Protein AF-A0ABD5DXU6-F1 (afdb_monomer_lite)

pLDDT: mean 75.55, std 14.21, range [34.59, 88.12]

Sequence (81 aa):
EGSGKRRDIDGYDDDYLHLILWDEEDLDIVGAYRFMPTAIQLAKRGLEGIYSYSLFHYDGRMDDVLQHGIELGRSFIQPRY

Foldseek 3Di:
DDPPDPDPPDVLVVQWDKDWDADPVVRDTQKIKTKHQLLVQCVVPNLVSQPCCVVDPDDPVCVVVSNGHMDIDPIDGDPVD

Organism: Acinetobacter baumannii (NCBI:txid470)

Structure (mmCIF, N/CA/C/O backbone):
data_AF-A0ABD5DXU6-F1
#
_entry.id   AF-A0ABD5DXU6-F1
#
loop_
_atom_site.group_PDB
_atom_site.id
_atom_site.type_symbol
_atom_site.label_atom_id
_atom_site.label_alt_id
_atom_site.label_co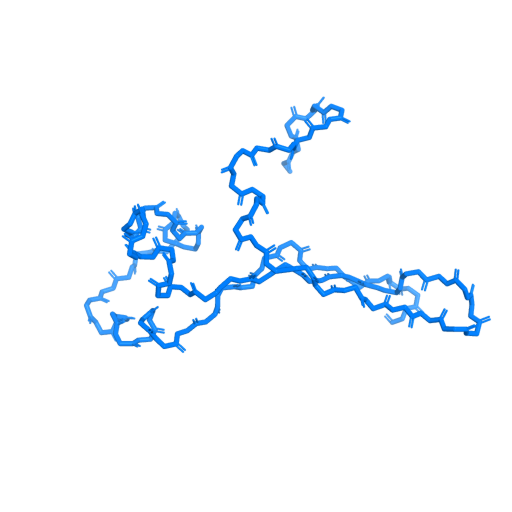mp_id
_atom_site.label_asym_id
_atom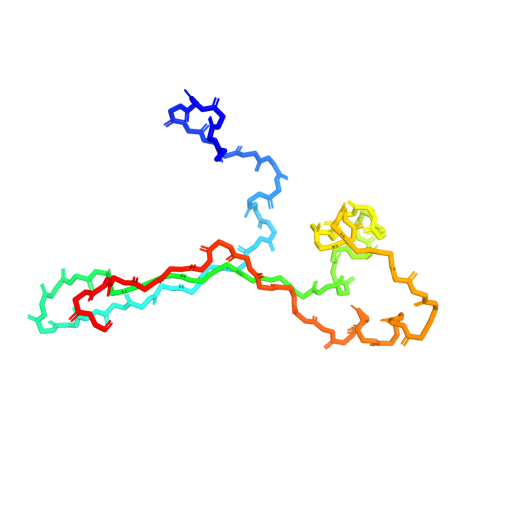_site.label_entity_id
_atom_site.label_seq_id
_atom_site.pdbx_PDB_ins_code
_atom_site.Cartn_x
_atom_site.Cartn_y
_atom_site.Cartn_z
_atom_site.occupancy
_atom_site.B_iso_or_equiv
_atom_site.auth_seq_id
_atom_site.auth_comp_id
_atom_site.auth_asym_id
_atom_site.auth_atom_id
_atom_site.pdbx_PDB_model_num
ATOM 1 N N . GLU A 1 1 ? 9.104 -1.078 15.767 1.00 34.59 1 GLU A N 1
ATOM 2 C CA . GLU A 1 1 ? 10.117 -0.161 15.208 1.00 34.59 1 GLU A CA 1
ATOM 3 C C . GLU A 1 1 ? 9.441 1.167 14.908 1.00 34.59 1 GLU A C 1
ATOM 5 O O . GLU A 1 1 ? 8.502 1.195 14.124 1.00 34.59 1 GLU A O 1
ATOM 10 N N . GLY A 1 2 ? 9.801 2.234 15.620 1.00 41.22 2 GLY A N 1
ATOM 11 C CA . GLY A 1 2 ? 9.180 3.550 15.460 1.00 41.22 2 GLY A CA 1
ATOM 12 C C . GLY A 1 2 ? 10.247 4.624 15.598 1.00 41.22 2 GLY A C 1
ATOM 13 O O . GLY A 1 2 ? 10.924 4.677 16.619 1.00 41.22 2 GLY A O 1
ATOM 14 N N . SER A 1 3 ? 10.410 5.454 14.570 1.00 49.62 3 SER A N 1
ATOM 15 C CA . SER A 1 3 ? 11.471 6.463 14.426 1.00 49.62 3 SER A CA 1
ATOM 16 C C . SER A 1 3 ? 11.431 7.599 15.465 1.00 49.62 3 SER A C 1
ATOM 18 O O . SER A 1 3 ? 12.272 8.495 15.429 1.00 49.62 3 SER A O 1
ATOM 20 N N . GLY A 1 4 ? 10.467 7.603 16.395 1.00 45.72 4 GLY A N 1
ATOM 21 C CA . GLY A 1 4 ? 10.391 8.578 17.488 1.00 45.72 4 GLY A CA 1
ATOM 22 C C . GLY A 1 4 ? 10.152 10.029 17.049 1.00 45.72 4 GLY A C 1
ATOM 23 O O . GLY A 1 4 ? 10.245 10.933 17.879 1.00 45.72 4 GLY A O 1
ATOM 24 N N . LYS A 1 5 ? 9.838 10.289 15.773 1.00 41.88 5 LYS A N 1
ATOM 25 C CA . LYS A 1 5 ? 9.570 11.641 15.272 1.00 41.88 5 LYS A CA 1
ATOM 26 C C . LYS A 1 5 ? 8.077 11.964 15.303 1.00 41.88 5 LYS A C 1
ATOM 28 O O . LYS A 1 5 ? 7.228 11.173 14.914 1.00 41.88 5 LYS A O 1
ATOM 33 N N . ARG A 1 6 ? 7.765 13.182 15.762 1.00 47.06 6 ARG A N 1
ATOM 34 C CA . ARG A 1 6 ? 6.407 13.704 16.029 1.00 47.06 6 ARG A CA 1
ATOM 35 C C . ARG A 1 6 ? 5.560 13.954 14.766 1.00 47.06 6 ARG A C 1
ATOM 37 O O . ARG A 1 6 ? 4.403 14.338 14.879 1.00 47.06 6 ARG A O 1
ATOM 44 N N . ARG A 1 7 ? 6.155 13.788 13.584 1.00 47.81 7 ARG A N 1
ATOM 45 C CA . ARG A 1 7 ? 5.559 13.910 12.249 1.00 47.81 7 ARG A CA 1
ATOM 46 C C . ARG A 1 7 ? 6.530 13.243 11.281 1.00 47.81 7 ARG A C 1
ATOM 48 O O . ARG A 1 7 ? 7.535 13.844 10.916 1.00 47.81 7 ARG A O 1
ATOM 55 N N . ASP A 1 8 ? 6.263 11.989 10.955 1.00 45.88 8 ASP A N 1
ATOM 56 C CA . ASP A 1 8 ? 7.045 11.210 9.993 1.00 45.88 8 ASP A CA 1
ATOM 57 C C . ASP A 1 8 ? 6.357 11.328 8.626 1.00 45.88 8 ASP A C 1
ATOM 59 O O . ASP A 1 8 ? 5.808 10.365 8.110 1.00 45.88 8 ASP A O 1
ATOM 63 N N . ILE A 1 9 ? 6.284 12.561 8.108 1.00 51.00 9 ILE A N 1
ATOM 64 C CA . ILE A 1 9 ? 5.828 12.827 6.736 1.00 51.00 9 ILE A CA 1
ATOM 65 C C . ILE A 1 9 ? 7.080 12.766 5.867 1.00 51.00 9 ILE A C 1
ATOM 67 O O . ILE A 1 9 ? 7.650 13.787 5.481 1.00 51.00 9 ILE A O 1
ATOM 71 N N . ASP A 1 10 ? 7.609 11.562 5.696 1.00 51.22 10 ASP A N 1
ATOM 72 C CA . ASP A 1 10 ? 8.720 11.349 4.779 1.00 51.22 10 ASP A CA 1
ATOM 73 C C . ASP A 1 10 ? 8.193 11.530 3.348 1.00 51.22 10 ASP A C 1
ATOM 75 O O . ASP A 1 10 ? 7.063 11.147 3.051 1.00 51.22 10 ASP A O 1
ATOM 79 N N . GLY A 1 11 ? 8.999 12.096 2.439 1.00 50.56 11 GLY A N 1
ATOM 80 C CA . GLY A 1 11 ? 8.639 12.418 1.039 1.00 50.56 11 GLY A CA 1
ATOM 81 C C . GLY A 1 11 ? 8.313 11.214 0.133 1.00 50.56 11 GLY A C 1
ATOM 82 O O . GLY A 1 11 ? 8.467 11.280 -1.087 1.00 50.56 11 GLY A O 1
ATOM 83 N N . TYR A 1 12 ? 7.939 10.093 0.740 1.00 51.78 12 TYR A N 1
ATOM 84 C CA . TYR A 1 12 ? 7.273 8.946 0.145 1.00 51.78 12 TYR A CA 1
ATOM 85 C C . TYR A 1 12 ? 5.748 9.001 0.354 1.00 51.78 12 TYR A C 1
ATOM 87 O O . TYR A 1 12 ? 5.046 8.298 -0.359 1.00 51.78 12 TYR A O 1
ATOM 95 N N . ASP A 1 13 ? 5.228 9.800 1.299 1.00 52.31 13 ASP A N 1
ATOM 96 C CA . ASP A 1 13 ? 3.799 9.843 1.663 1.00 52.31 13 ASP A CA 1
ATOM 97 C C . ASP A 1 13 ? 2.884 10.387 0.555 1.00 52.31 13 ASP A C 1
ATOM 99 O O . ASP A 1 13 ? 1.753 9.916 0.445 1.00 52.31 13 ASP A O 1
ATOM 103 N N . ASP A 1 14 ? 3.366 11.307 -0.288 1.00 53.22 14 ASP A N 1
ATOM 104 C CA . ASP A 1 14 ? 2.548 11.946 -1.336 1.00 53.22 14 ASP A CA 1
ATOM 105 C C . ASP A 1 14 ? 2.087 10.980 -2.437 1.00 53.22 14 ASP A C 1
ATOM 107 O O . ASP A 1 14 ? 1.111 11.251 -3.135 1.00 53.22 14 ASP A O 1
ATOM 111 N N . ASP A 1 15 ? 2.762 9.840 -2.593 1.00 61.06 15 ASP A N 1
ATOM 112 C CA . ASP A 1 15 ? 2.455 8.899 -3.668 1.00 61.06 15 ASP A CA 1
ATOM 113 C C . ASP A 1 15 ? 1.508 7.762 -3.215 1.00 61.06 15 ASP A C 1
ATOM 115 O O . ASP A 1 15 ? 1.013 7.004 -4.054 1.00 61.06 15 ASP A O 1
ATOM 119 N N . TYR A 1 16 ? 1.221 7.630 -1.911 1.00 67.69 16 TYR A N 1
ATOM 120 C CA . TYR A 1 16 ? 0.343 6.571 -1.396 1.00 67.69 16 TYR A CA 1
ATOM 121 C C . TYR A 1 16 ? -1.117 7.013 -1.329 1.00 67.69 16 TYR A C 1
ATOM 123 O O . TYR A 1 16 ? -1.478 8.017 -0.711 1.00 67.69 16 TYR A O 1
ATOM 131 N N . LEU A 1 17 ? -1.986 6.175 -1.881 1.00 75.88 17 LEU A N 1
ATOM 132 C CA . LEU A 1 17 ? -3.420 6.273 -1.680 1.00 75.88 17 LEU A CA 1
ATOM 133 C C . LEU A 1 17 ? -3.758 5.793 -0.267 1.00 75.88 17 LEU A C 1
ATOM 135 O O . LEU A 1 17 ? -3.276 4.757 0.195 1.00 75.88 17 LEU A O 1
ATOM 139 N N . HIS A 1 18 ? -4.589 6.571 0.418 1.00 82.12 18 HIS A N 1
ATOM 140 C CA . HIS A 1 18 ? -5.048 6.283 1.769 1.00 82.12 18 HIS A CA 1
ATOM 141 C C . HIS A 1 18 ? -6.537 5.939 1.711 1.00 82.12 18 HIS A C 1
ATOM 143 O O . HIS A 1 18 ? -7.354 6.771 1.322 1.00 82.12 18 HIS A O 1
ATOM 149 N N . LEU A 1 19 ? -6.889 4.712 2.092 1.00 82.00 19 LEU A N 1
ATOM 150 C CA . LEU A 1 19 ? -8.272 4.298 2.311 1.00 82.00 19 LEU A CA 1
ATOM 151 C C . LEU A 1 19 ? -8.559 4.385 3.805 1.00 82.00 19 LEU A C 1
ATOM 153 O O . LEU A 1 19 ? -7.898 3.714 4.594 1.00 82.00 19 LEU A O 1
ATOM 157 N N . ILE A 1 20 ? -9.545 5.191 4.181 1.00 85.75 20 ILE A N 1
ATOM 158 C CA . ILE A 1 20 ? -10.013 5.310 5.562 1.00 85.75 20 ILE A CA 1
ATOM 159 C C . ILE A 1 20 ? -11.358 4.596 5.652 1.00 85.75 20 ILE A C 1
ATOM 161 O O . ILE A 1 20 ? -12.253 4.866 4.853 1.00 85.75 20 ILE A O 1
ATOM 165 N N . LEU A 1 21 ? -11.483 3.681 6.610 1.00 84.62 21 LEU A N 1
ATOM 166 C CA . LEU A 1 21 ? -12.751 3.061 6.964 1.00 84.62 21 LEU A CA 1
ATOM 167 C C . LEU A 1 21 ? -13.383 3.868 8.098 1.00 84.62 21 LEU A C 1
ATOM 169 O O . LEU A 1 21 ? -12.791 4.003 9.170 1.00 84.62 21 LEU A O 1
ATOM 173 N N . TRP A 1 22 ? -14.569 4.405 7.841 1.00 88.00 22 TRP A N 1
ATOM 174 C CA . TRP A 1 22 ? -15.335 5.215 8.780 1.00 88.00 22 TRP A CA 1
ATOM 175 C C . TRP A 1 22 ? -16.594 4.464 9.200 1.00 88.00 22 TRP A C 1
ATOM 177 O O . TRP A 1 22 ? -17.315 3.961 8.337 1.00 88.00 22 TRP A O 1
ATOM 187 N N . ASP A 1 23 ? -16.839 4.402 10.503 1.00 85.88 23 ASP A N 1
ATOM 188 C CA . ASP A 1 23 ? -18.088 3.914 11.072 1.00 85.88 23 ASP A CA 1
ATOM 189 C C . ASP A 1 23 ? -18.990 5.105 11.403 1.00 85.88 23 ASP A C 1
ATOM 191 O O . ASP A 1 23 ? -18.632 5.986 12.188 1.00 85.88 23 ASP A O 1
ATOM 195 N N . GLU A 1 24 ? -20.149 5.161 10.747 1.00 85.31 24 GLU A N 1
ATOM 196 C CA . GLU A 1 24 ? -21.110 6.248 10.927 1.00 85.31 24 GLU A CA 1
ATOM 197 C C . GLU A 1 24 ? -21.913 6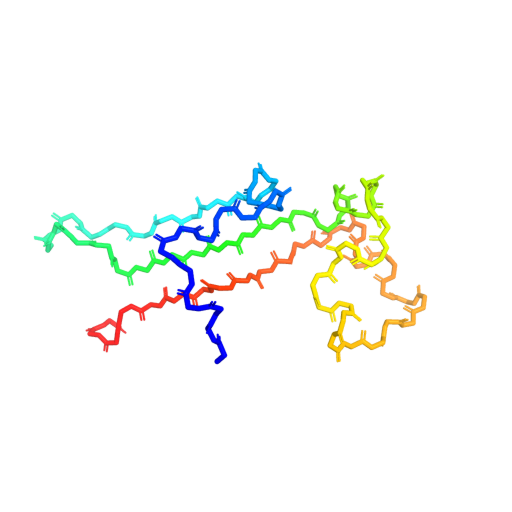.137 12.229 1.00 85.31 24 GLU A C 1
ATOM 199 O O . GLU A 1 24 ? -22.397 7.161 12.712 1.00 85.31 24 GLU A O 1
ATOM 204 N N . GLU A 1 25 ? -22.056 4.938 12.802 1.00 86.19 25 GLU A N 1
ATOM 205 C CA . GLU A 1 25 ? -22.814 4.712 14.036 1.00 86.19 25 GLU A CA 1
ATOM 206 C C . GLU A 1 25 ? -21.992 5.118 15.262 1.00 86.19 25 GLU A C 1
ATOM 208 O O . GLU A 1 25 ? -22.479 5.860 16.119 1.00 86.19 25 GLU A O 1
ATOM 213 N N . ASP A 1 26 ? -20.729 4.692 15.306 1.00 85.81 26 ASP A N 1
ATOM 214 C CA . ASP A 1 26 ? -19.796 5.014 16.390 1.00 85.81 26 ASP A CA 1
ATOM 215 C C . ASP A 1 26 ? -19.068 6.359 16.176 1.00 85.81 26 ASP A C 1
ATOM 217 O O . ASP A 1 26 ? -18.410 6.854 17.091 1.00 85.81 26 ASP A O 1
ATOM 221 N N . LEU A 1 27 ? -19.211 6.980 14.994 1.00 85.50 27 LEU A N 1
ATOM 222 C CA . LEU A 1 27 ? -18.492 8.195 14.572 1.00 85.50 27 LEU A CA 1
ATOM 223 C C . LEU A 1 27 ? -16.967 8.065 14.727 1.00 85.50 27 LEU A C 1
ATOM 225 O O . LEU A 1 27 ? -16.290 9.012 15.142 1.00 85.50 27 LEU A O 1
ATOM 229 N N . ASP A 1 28 ? -16.434 6.895 14.374 1.00 82.88 28 ASP A N 1
ATOM 230 C CA . ASP A 1 28 ? -15.043 6.517 14.616 1.00 82.88 28 ASP A CA 1
ATOM 231 C C . ASP A 1 28 ? -14.367 5.899 13.378 1.00 82.88 28 ASP A C 1
ATOM 233 O O . ASP A 1 28 ? -14.989 5.314 12.490 1.00 82.88 28 ASP A O 1
ATOM 237 N N . ILE A 1 29 ? -13.035 6.008 13.318 1.00 82.56 29 ILE A N 1
ATOM 238 C CA . ILE A 1 29 ? -12.223 5.392 12.255 1.00 82.56 29 ILE A CA 1
ATOM 239 C C . ILE A 1 29 ? -11.936 3.936 12.617 1.00 82.56 29 ILE A C 1
ATOM 241 O O . ILE A 1 29 ? -11.040 3.668 13.415 1.00 82.56 29 ILE A O 1
ATOM 245 N N . VAL A 1 30 ? -12.619 2.978 11.999 1.00 88.12 30 VAL A N 1
ATOM 246 C CA . VAL A 1 30 ? -12.439 1.543 12.304 1.00 88.12 30 VAL A CA 1
ATOM 247 C C . VAL A 1 30 ? -11.176 0.944 11.700 1.00 88.12 30 VAL A C 1
ATOM 249 O O . VAL A 1 30 ? -10.697 -0.091 12.158 1.00 88.12 30 VAL A O 1
ATOM 252 N N . GLY A 1 31 ? -10.586 1.602 10.708 1.00 85.38 31 GLY A N 1
ATOM 253 C CA . GLY A 1 31 ? -9.333 1.157 10.121 1.00 85.38 31 GLY A CA 1
ATOM 254 C C . GLY A 1 31 ? -8.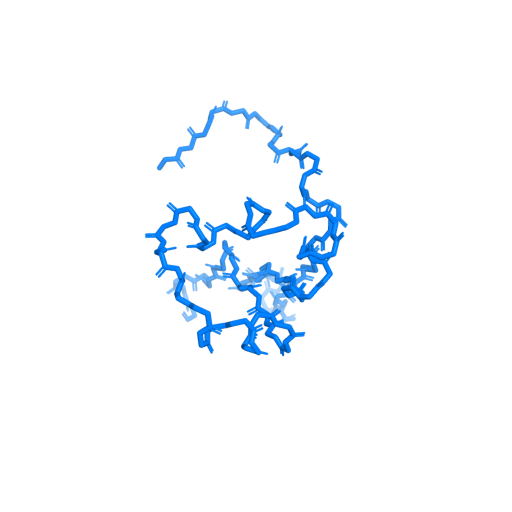832 2.074 9.022 1.00 85.38 31 GLY A C 1
ATOM 255 O O . GLY A 1 31 ? -9.528 2.979 8.560 1.00 85.38 31 GLY A O 1
ATOM 256 N N . ALA A 1 32 ? -7.607 1.826 8.585 1.00 85.81 32 ALA A N 1
ATOM 257 C CA . ALA A 1 32 ? -7.056 2.485 7.417 1.00 85.81 32 ALA A CA 1
ATOM 258 C C . ALA A 1 32 ? -6.088 1.564 6.680 1.00 85.81 32 ALA A C 1
ATOM 260 O O . ALA A 1 32 ? -5.411 0.734 7.290 1.00 85.81 32 ALA A O 1
ATOM 261 N N . TYR A 1 33 ? -5.995 1.759 5.369 1.00 85.00 33 TYR A N 1
ATOM 262 C CA . TYR A 1 33 ? -5.054 1.080 4.488 1.00 85.00 33 TYR A CA 1
ATOM 263 C C . TYR A 1 33 ? -4.269 2.116 3.703 1.00 85.00 33 TYR A C 1
ATOM 265 O O . TYR A 1 33 ? -4.819 3.119 3.244 1.00 85.00 33 TYR A O 1
ATOM 273 N N . ARG A 1 34 ? -2.983 1.845 3.502 1.00 83.69 34 ARG A N 1
ATOM 274 C CA . ARG A 1 34 ? -2.155 2.581 2.552 1.00 83.69 34 ARG A CA 1
ATOM 275 C C . ARG A 1 34 ? -1.845 1.673 1.386 1.00 83.69 34 ARG A C 1
ATOM 277 O O . ARG A 1 34 ? -1.446 0.529 1.601 1.00 83.69 34 ARG A O 1
ATOM 284 N N . P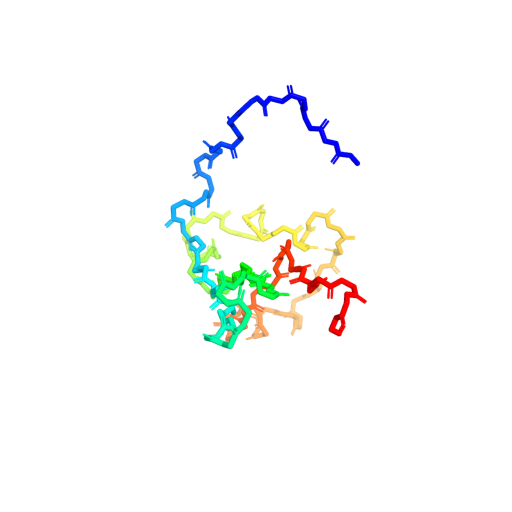HE A 1 35 ? -2.021 2.173 0.173 1.00 84.88 35 PHE A N 1
ATOM 285 C CA . PHE A 1 35 ? -1.750 1.392 -1.021 1.00 84.88 35 PHE A CA 1
ATOM 286 C C . PHE A 1 35 ? -1.194 2.232 -2.163 1.00 84.88 35 PHE A C 1
ATOM 288 O O . PHE A 1 35 ? -1.403 3.441 -2.231 1.00 84.88 35 PHE A O 1
ATOM 295 N N . MET A 1 36 ? -0.459 1.583 -3.058 1.00 84.38 36 MET A N 1
ATOM 296 C CA . MET A 1 36 ? 0.170 2.225 -4.207 1.00 84.38 36 MET A CA 1
ATOM 297 C C . MET A 1 36 ? 0.280 1.233 -5.366 1.00 84.38 36 MET A C 1
ATOM 299 O O . MET A 1 36 ? 0.757 0.117 -5.154 1.00 84.38 36 MET A O 1
ATOM 303 N N . PRO A 1 37 ? -0.109 1.613 -6.597 1.00 87.12 37 PRO A N 1
ATOM 304 C CA . PRO A 1 37 ? 0.180 0.807 -7.776 1.00 87.12 37 PRO A CA 1
ATOM 305 C C . PRO A 1 37 ? 1.692 0.649 -7.955 1.00 87.12 37 PRO A C 1
ATOM 307 O O . PRO A 1 37 ? 2.414 1.638 -8.124 1.00 87.12 37 PRO A O 1
ATOM 310 N N . THR A 1 38 ? 2.178 -0.589 -7.946 1.00 87.25 38 THR A N 1
ATOM 311 C CA . THR A 1 38 ? 3.618 -0.881 -8.007 1.00 87.25 38 THR A CA 1
ATOM 312 C C . THR A 1 38 ? 4.237 -0.393 -9.315 1.00 87.25 38 THR A C 1
ATOM 314 O O . THR A 1 38 ? 5.368 0.079 -9.302 1.00 87.25 38 THR A O 1
ATOM 317 N N . ALA A 1 39 ? 3.476 -0.365 -10.414 1.00 86.38 39 ALA A N 1
ATOM 318 C CA . ALA A 1 39 ? 3.922 0.169 -11.705 1.00 86.38 39 ALA A CA 1
ATOM 319 C C . ALA A 1 39 ? 4.345 1.649 -11.636 1.00 86.38 39 ALA A C 1
ATOM 321 O O . ALA A 1 39 ? 5.353 2.044 -12.223 1.00 86.38 39 ALA A O 1
ATOM 322 N N . ILE A 1 40 ? 3.598 2.473 -10.888 1.00 84.25 40 ILE A N 1
ATOM 323 C CA . ILE A 1 40 ? 3.910 3.901 -10.714 1.00 84.25 40 ILE A CA 1
ATOM 324 C C . ILE A 1 40 ? 5.226 4.047 -9.951 1.00 84.25 40 ILE A C 1
ATOM 326 O O . ILE A 1 40 ? 6.078 4.857 -10.321 1.00 84.25 40 ILE A O 1
ATOM 330 N N . GLN A 1 41 ? 5.408 3.236 -8.909 1.00 83.69 41 GLN A N 1
ATOM 331 C CA . GLN A 1 41 ? 6.613 3.271 -8.093 1.00 83.69 41 GLN A CA 1
ATOM 332 C C . GLN A 1 41 ? 7.837 2.762 -8.850 1.00 83.69 41 GLN A C 1
ATOM 334 O O . GLN A 1 41 ? 8.894 3.390 -8.786 1.00 83.69 41 GLN A O 1
ATOM 339 N N . LEU A 1 42 ? 7.680 1.692 -9.632 1.00 84.50 42 LEU A N 1
ATOM 340 C CA . LEU A 1 42 ? 8.716 1.188 -10.531 1.00 84.50 42 LEU A CA 1
ATOM 341 C C . LEU A 1 42 ? 9.159 2.259 -11.526 1.00 84.50 42 LEU A C 1
ATOM 343 O O . LEU A 1 42 ? 10.356 2.468 -11.700 1.00 84.50 42 LEU A O 1
ATOM 347 N N . ALA A 1 43 ? 8.213 2.972 -12.143 1.00 84.12 43 ALA A N 1
ATOM 348 C CA . ALA A 1 43 ? 8.529 4.030 -13.097 1.00 84.12 43 ALA A CA 1
ATOM 349 C C . ALA A 1 43 ? 9.262 5.218 -12.449 1.00 84.12 43 ALA A C 1
ATOM 351 O O . ALA A 1 43 ? 10.109 5.840 -13.088 1.00 84.12 43 ALA A O 1
ATOM 352 N N . LYS A 1 44 ? 8.950 5.541 -11.187 1.00 81.94 44 LYS A N 1
ATOM 353 C CA . LYS A 1 44 ? 9.548 6.676 -10.466 1.00 81.94 44 LYS A CA 1
ATOM 354 C C . LYS A 1 44 ? 10.902 6.365 -9.832 1.00 81.94 44 LYS A C 1
ATOM 356 O O . LYS A 1 44 ? 11.789 7.213 -9.860 1.00 81.94 44 LYS A O 1
ATOM 361 N N . ARG A 1 45 ? 11.035 5.205 -9.186 1.00 79.69 45 ARG A N 1
ATOM 362 C CA . ARG A 1 45 ? 12.163 4.874 -8.294 1.00 79.69 45 ARG A CA 1
ATOM 363 C C . ARG A 1 45 ? 12.754 3.479 -8.531 1.00 79.69 45 ARG A C 1
ATOM 365 O O . ARG A 1 45 ? 13.666 3.088 -7.813 1.00 79.69 45 ARG A O 1
ATOM 372 N N . GLY A 1 46 ? 12.266 2.731 -9.521 1.00 82.88 46 GLY A N 1
ATOM 373 C CA . GLY A 1 46 ? 12.692 1.352 -9.765 1.00 82.88 46 GLY A CA 1
ATOM 374 C C . GLY A 1 46 ? 12.270 0.389 -8.649 1.00 82.88 46 GLY A C 1
ATOM 375 O O . GLY A 1 46 ? 11.433 0.714 -7.805 1.00 82.88 46 GLY A O 1
ATOM 376 N N . LEU A 1 47 ? 12.857 -0.811 -8.644 1.00 81.25 47 LEU A N 1
ATOM 377 C CA . LEU A 1 47 ? 12.560 -1.864 -7.658 1.00 81.25 47 LEU A CA 1
ATOM 378 C C . LEU A 1 47 ? 12.868 -1.432 -6.216 1.00 81.25 47 LEU A C 1
ATOM 380 O O . LEU A 1 47 ? 12.148 -1.799 -5.296 1.00 81.25 47 LEU A O 1
ATOM 384 N N . GLU A 1 48 ? 13.883 -0.588 -6.029 1.00 79.62 48 GLU A N 1
ATOM 385 C CA . GLU A 1 48 ? 14.285 -0.035 -4.728 1.00 79.62 48 GLU A CA 1
ATOM 386 C C . GLU A 1 48 ? 13.210 0.868 -4.102 1.00 79.62 48 GLU A C 1
ATOM 388 O O . GLU A 1 48 ? 13.210 1.093 -2.894 1.00 79.62 48 GLU A O 1
ATOM 393 N N . GLY A 1 49 ? 12.273 1.376 -4.911 1.00 76.69 49 GLY A N 1
ATOM 394 C CA . GLY A 1 49 ? 11.136 2.153 -4.431 1.00 76.69 49 GLY A CA 1
ATOM 395 C C . GLY A 1 49 ? 10.024 1.315 -3.801 1.00 76.69 49 GLY A C 1
ATOM 396 O O . GLY A 1 49 ? 9.174 1.881 -3.114 1.00 76.69 49 GLY A O 1
ATOM 397 N N . ILE A 1 50 ? 9.997 0.004 -4.037 1.00 81.38 50 ILE A N 1
ATOM 398 C CA . ILE A 1 50 ? 8.974 -0.903 -3.514 1.00 81.38 50 ILE A CA 1
ATOM 399 C C . ILE A 1 50 ? 9.406 -1.364 -2.123 1.00 81.38 50 ILE A C 1
ATOM 401 O O . ILE A 1 50 ? 10.466 -1.971 -1.969 1.00 81.38 50 ILE A O 1
ATOM 405 N N . TYR A 1 51 ? 8.591 -1.117 -1.094 1.00 77.94 51 TYR A N 1
ATOM 406 C CA . TYR A 1 51 ? 8.992 -1.433 0.278 1.00 77.94 51 TYR A CA 1
ATOM 407 C C . TYR A 1 51 ? 9.208 -2.937 0.465 1.00 77.94 51 TYR A C 1
ATOM 409 O O . TYR A 1 51 ? 10.199 -3.357 1.063 1.00 77.94 51 TYR A O 1
ATOM 417 N N . SER A 1 52 ? 8.332 -3.765 -0.103 1.00 79.81 52 SER A N 1
ATOM 418 C CA . SER A 1 52 ? 8.452 -5.222 -0.029 1.00 79.81 52 SER A CA 1
ATOM 419 C C . SER A 1 52 ? 9.718 -5.776 -0.697 1.00 79.81 52 SER A C 1
ATOM 421 O O . SER A 1 52 ? 10.202 -6.820 -0.267 1.00 79.81 52 SER A O 1
ATOM 423 N N . TYR A 1 53 ? 10.329 -5.058 -1.649 1.00 81.19 53 TYR A N 1
ATOM 424 C CA . TYR A 1 53 ? 11.622 -5.439 -2.238 1.00 81.19 53 TYR A CA 1
ATOM 425 C C . TYR A 1 53 ? 12.782 -5.344 -1.233 1.00 81.19 53 TYR A C 1
ATOM 427 O O . TYR A 1 53 ? 13.768 -6.067 -1.339 1.00 81.19 53 TYR A O 1
ATOM 435 N N . SER A 1 54 ? 12.659 -4.500 -0.201 1.00 76.06 54 SER A N 1
ATOM 436 C CA . SER A 1 54 ? 13.635 -4.470 0.899 1.00 76.06 54 SER A CA 1
ATOM 437 C C . SER A 1 54 ? 13.548 -5.695 1.821 1.00 76.06 54 SER A C 1
ATOM 439 O O . SER A 1 54 ? 14.505 -6.002 2.530 1.00 76.06 54 SER A O 1
ATOM 441 N N . LEU A 1 55 ? 12.413 -6.404 1.804 1.00 80.62 55 LEU A N 1
ATOM 442 C CA . LEU A 1 55 ? 12.136 -7.568 2.651 1.00 80.62 55 LEU A CA 1
ATOM 443 C C . LEU A 1 55 ? 12.285 -8.894 1.895 1.00 80.62 55 LEU A C 1
ATOM 445 O O . LEU A 1 55 ? 12.644 -9.908 2.493 1.00 80.62 55 LEU A O 1
ATOM 449 N N . PHE A 1 56 ? 12.025 -8.892 0.588 1.00 81.31 56 PHE A N 1
ATOM 450 C CA . PHE A 1 56 ? 12.029 -10.075 -0.265 1.00 81.31 56 PHE A CA 1
ATOM 451 C C . PHE A 1 56 ? 12.845 -9.831 -1.533 1.00 81.31 56 PHE A C 1
ATOM 453 O O . PHE A 1 56 ? 12.749 -8.778 -2.155 1.00 81.31 56 PHE A O 1
ATOM 460 N N . HIS A 1 57 ? 13.607 -10.839 -1.961 1.00 78.31 57 HIS A N 1
ATOM 461 C CA . HIS A 1 57 ? 14.219 -10.830 -3.287 1.00 78.31 57 HIS A CA 1
ATOM 462 C C . HIS A 1 57 ? 13.213 -11.330 -4.321 1.00 78.31 57 HIS A C 1
ATOM 464 O O . HIS A 1 57 ? 12.792 -12.488 -4.272 1.00 78.31 57 HIS A O 1
ATOM 470 N N . TYR A 1 58 ? 12.858 -10.463 -5.265 1.00 79.69 58 TYR A N 1
ATOM 471 C CA . TYR A 1 58 ? 12.052 -10.838 -6.418 1.00 79.69 58 TYR A CA 1
ATOM 472 C C . TYR A 1 58 ? 12.944 -11.367 -7.540 1.00 79.69 58 TYR A C 1
ATOM 474 O O . TYR A 1 58 ? 13.981 -10.785 -7.852 1.00 79.69 58 TYR A O 1
ATOM 482 N N . ASP A 1 59 ? 12.538 -12.485 -8.140 1.00 80.50 59 ASP A N 1
ATOM 483 C CA . ASP A 1 59 ? 13.081 -12.913 -9.426 1.00 80.50 59 ASP A CA 1
ATOM 484 C C . ASP A 1 59 ? 12.256 -12.314 -10.577 1.00 80.50 59 ASP A C 1
ATOM 486 O O . ASP A 1 59 ? 11.149 -11.820 -10.361 1.00 80.50 59 ASP A O 1
ATOM 490 N N . GLY A 1 60 ? 12.781 -12.368 -11.806 1.00 78.31 60 GLY A N 1
ATOM 491 C CA . GLY A 1 6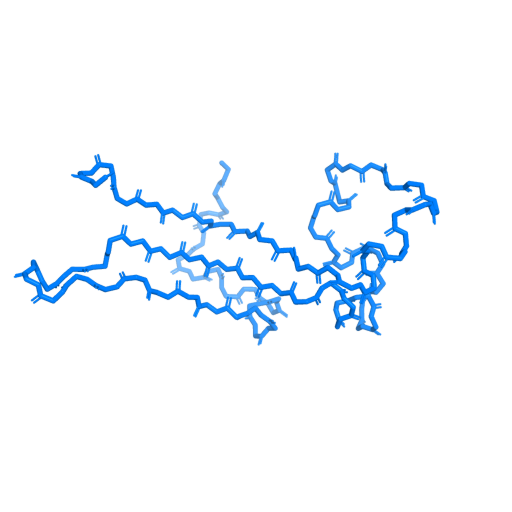0 ? 12.156 -11.730 -12.974 1.00 78.31 60 GLY A CA 1
ATOM 492 C C . GLY A 1 60 ? 10.756 -12.245 -13.336 1.00 78.31 60 GLY A C 1
ATOM 493 O O . GLY A 1 60 ? 10.098 -11.667 -14.192 1.00 78.31 60 GLY A O 1
ATOM 494 N N . ARG A 1 61 ? 10.250 -13.308 -12.690 1.00 84.56 61 ARG A N 1
ATOM 495 C CA . ARG A 1 61 ? 8.848 -13.734 -12.846 1.00 84.56 61 ARG A CA 1
ATOM 496 C C . ARG A 1 61 ? 7.881 -12.809 -12.114 1.00 84.56 61 ARG A C 1
ATOM 498 O O . ARG A 1 61 ? 6.689 -12.834 -12.403 1.00 84.56 61 ARG A O 1
ATOM 505 N N . MET A 1 62 ? 8.376 -12.019 -11.161 1.00 84.12 62 MET A N 1
ATOM 506 C CA . MET A 1 62 ? 7.567 -11.053 -10.429 1.00 84.12 62 MET A CA 1
ATOM 507 C C . MET A 1 62 ? 7.383 -9.747 -11.207 1.00 84.12 62 MET A C 1
ATOM 509 O O . MET A 1 62 ? 6.495 -8.978 -10.864 1.00 84.12 62 MET A O 1
ATOM 513 N N . ASP A 1 63 ? 8.154 -9.502 -12.269 1.00 82.81 63 ASP A N 1
ATOM 514 C CA . ASP A 1 63 ? 8.095 -8.247 -13.025 1.00 82.81 63 ASP A CA 1
ATOM 515 C C . ASP A 1 63 ? 6.677 -7.960 -13.537 1.00 82.81 63 ASP A C 1
ATOM 517 O O . ASP A 1 63 ? 6.147 -6.880 -13.286 1.00 82.81 63 ASP A O 1
ATOM 521 N N . ASP A 1 64 ? 6.005 -8.945 -14.142 1.00 86.75 64 ASP A N 1
ATOM 522 C CA . ASP A 1 64 ? 4.619 -8.792 -14.609 1.00 86.75 64 ASP A CA 1
ATOM 523 C C . ASP A 1 64 ? 3.641 -8.505 -13.461 1.00 86.75 64 ASP A C 1
ATOM 525 O O . ASP A 1 64 ? 2.714 -7.702 -13.612 1.00 86.75 64 ASP A O 1
ATOM 529 N N . VAL A 1 65 ? 3.865 -9.126 -12.299 1.00 86.69 65 VAL A N 1
ATOM 530 C CA . VAL A 1 65 ? 3.058 -8.912 -11.090 1.00 86.69 65 VAL A CA 1
ATOM 531 C C . VAL A 1 65 ? 3.266 -7.498 -10.564 1.00 86.69 65 VAL A C 1
ATOM 533 O O . VAL A 1 65 ? 2.298 -6.837 -10.211 1.00 86.69 65 VAL A O 1
ATOM 536 N N . LEU A 1 66 ? 4.499 -6.994 -10.550 1.00 86.06 66 LEU A N 1
ATOM 537 C CA . LEU A 1 66 ? 4.797 -5.636 -10.101 1.00 86.06 66 LEU A CA 1
ATOM 538 C C . LEU A 1 66 ? 4.358 -4.579 -11.128 1.00 86.06 66 LEU A C 1
ATOM 540 O O . LEU A 1 66 ? 4.040 -3.455 -10.746 1.00 86.06 66 LEU A O 1
ATOM 544 N N . GLN A 1 67 ? 4.275 -4.906 -12.416 1.00 86.25 67 GLN A N 1
ATOM 545 C CA . GLN A 1 67 ? 3.719 -3.998 -13.427 1.00 86.25 67 GLN A CA 1
ATOM 546 C C . GLN A 1 67 ? 2.194 -3.847 -13.315 1.00 86.25 67 GLN A C 1
ATOM 548 O O . GLN A 1 67 ? 1.663 -2.792 -13.648 1.00 86.25 67 GLN A O 1
ATOM 553 N N . HIS A 1 68 ? 1.484 -4.857 -12.806 1.00 88.06 68 HIS A N 1
ATOM 554 C CA . HIS A 1 68 ? 0.015 -4.846 -12.693 1.00 88.06 68 HIS A CA 1
ATOM 555 C C . HIS A 1 68 ? -0.496 -4.904 -11.244 1.00 88.06 68 HIS A C 1
ATOM 557 O O . HIS A 1 68 ? -1.693 -5.064 -11.006 1.00 88.06 68 HIS A O 1
ATOM 563 N N . GLY A 1 69 ? 0.409 -4.797 -10.274 1.00 87.69 69 GLY A N 1
ATOM 564 C CA . GLY A 1 69 ? 0.146 -5.014 -8.859 1.00 87.69 69 GLY A CA 1
ATOM 565 C C . GLY A 1 69 ? -0.138 -3.742 -8.067 1.00 87.69 69 GLY A C 1
ATOM 566 O O . GLY A 1 69 ? 0.013 -2.608 -8.533 1.00 87.69 69 GLY A O 1
ATOM 567 N N . ILE A 1 70 ? -0.543 -3.959 -6.819 1.00 86.25 70 ILE A N 1
ATOM 568 C CA . ILE A 1 70 ? -0.714 -2.921 -5.807 1.00 86.25 70 ILE A CA 1
ATOM 569 C C . ILE A 1 70 ? 0.030 -3.381 -4.556 1.00 86.25 70 ILE A C 1
ATOM 571 O O . ILE A 1 70 ? -0.184 -4.494 -4.075 1.00 86.25 70 ILE A O 1
ATOM 575 N N . GLU A 1 71 ? 0.888 -2.519 -4.021 1.00 85.38 71 GLU A N 1
ATOM 576 C CA . GLU A 1 71 ? 1.511 -2.728 -2.719 1.00 85.38 71 GLU A CA 1
ATOM 577 C C . GLU A 1 71 ? 0.584 -2.183 -1.632 1.00 85.38 71 GLU A C 1
ATOM 579 O O . GLU A 1 71 ? 0.089 -1.060 -1.739 1.00 85.38 71 GLU A O 1
ATOM 584 N N . LEU A 1 72 ? 0.351 -2.988 -0.594 1.00 83.00 72 LEU A N 1
ATOM 585 C CA . LEU A 1 72 ? -0.442 -2.646 0.586 1.00 83.00 72 LEU A CA 1
ATOM 586 C C . LEU A 1 72 ? 0.489 -2.542 1.794 1.00 83.00 72 LEU A C 1
ATOM 588 O O . LEU A 1 72 ? 1.280 -3.447 2.060 1.00 83.00 72 LEU A O 1
ATOM 592 N N . GLY A 1 73 ? 0.382 -1.453 2.546 1.00 77.25 73 GLY A N 1
ATOM 593 C CA . GLY A 1 73 ? 1.228 -1.185 3.703 1.00 77.25 73 GLY A CA 1
ATOM 594 C C . GLY A 1 73 ? 0.459 -0.561 4.860 1.00 77.25 73 GLY A C 1
ATOM 595 O O . GLY A 1 73 ? -0.651 -0.052 4.691 1.00 77.25 73 GLY A O 1
ATOM 596 N N . ARG A 1 74 ? 1.069 -0.618 6.056 1.00 70.12 74 ARG A N 1
ATOM 597 C CA . ARG A 1 74 ? 0.627 0.064 7.295 1.00 70.12 74 ARG A CA 1
ATOM 598 C C . ARG A 1 74 ? -0.886 -0.011 7.541 1.00 70.12 74 ARG A C 1
ATOM 600 O O . ARG A 1 74 ? -1.501 0.959 7.974 1.00 70.12 74 ARG A O 1
ATOM 607 N N . SER A 1 75 ? -1.472 -1.155 7.215 1.00 79.12 75 SER A N 1
ATOM 608 C CA . SER A 1 75 ? -2.903 -1.377 7.342 1.00 79.12 75 SER A CA 1
ATOM 609 C C . SER A 1 75 ? -3.224 -1.735 8.784 1.00 79.12 75 SER A C 1
ATOM 611 O O . SER A 1 75 ? -2.507 -2.530 9.394 1.00 79.12 75 SER A O 1
ATOM 613 N N . PHE A 1 76 ? -4.274 -1.143 9.335 1.00 79.38 76 PHE A N 1
ATOM 614 C CA . PHE A 1 76 ? -4.755 -1.491 10.664 1.00 79.38 76 PHE A CA 1
ATOM 615 C C . PHE A 1 76 ? -6.276 -1.524 10.687 1.00 79.38 76 PHE A C 1
ATOM 617 O O . PHE A 1 76 ? -6.944 -0.782 9.967 1.00 79.38 76 PHE A O 1
ATOM 624 N N . ILE A 1 77 ? -6.795 -2.380 11.557 1.00 79.94 77 ILE A N 1
ATOM 625 C CA . ILE A 1 77 ? -8.198 -2.438 11.948 1.00 79.94 77 ILE A CA 1
ATOM 626 C C . ILE A 1 77 ? -8.210 -2.299 13.469 1.00 79.94 77 ILE A C 1
ATOM 628 O O . ILE A 1 77 ? -7.332 -2.839 14.152 1.00 79.94 77 ILE A O 1
ATOM 632 N N . GLN A 1 78 ? -9.149 -1.527 14.005 1.00 76.62 78 GLN A N 1
ATOM 633 C CA . GLN A 1 78 ? -9.328 -1.417 15.444 1.00 76.62 78 GLN A CA 1
ATOM 634 C C . GLN A 1 78 ? -9.721 -2.788 16.019 1.00 76.62 78 GLN A C 1
ATOM 636 O O . GLN A 1 78 ? -10.716 -3.342 15.574 1.00 76.62 78 GLN A O 1
ATOM 641 N N . PRO A 1 79 ? -9.036 -3.312 17.056 1.00 69.88 79 PRO A N 1
ATOM 642 C CA . PRO A 1 79 ? -9.308 -4.650 17.605 1.00 69.88 79 PRO A CA 1
ATOM 643 C C . PRO A 1 79 ? -10.718 -4.874 18.172 1.00 69.88 79 PRO A C 1
ATOM 645 O O . PRO A 1 79 ? -11.055 -5.993 18.547 1.00 69.88 79 PRO A O 1
ATOM 648 N N . ARG A 1 80 ? -11.507 -3.806 18.336 1.00 68.56 80 ARG A N 1
ATOM 649 C CA . ARG A 1 80 ? -12.920 -3.890 18.729 1.00 68.56 80 ARG A CA 1
ATOM 650 C C . ARG A 1 80 ? -13.824 -4.390 17.592 1.00 68.56 80 ARG A C 1
ATOM 652 O O . ARG A 1 80 ? -14.965 -4.730 17.889 1.00 68.56 80 ARG A O 1
ATOM 659 N N . TYR A 1 81 ? -13.308 -4.435 16.362 1.00 54.31 81 TYR A N 1
ATOM 660 C CA . TYR A 1 81 ? -13.960 -4.892 15.136 1.00 54.31 81 TYR A CA 1
ATOM 661 C C . TYR A 1 81 ? -13.288 -6.154 14.584 1.00 54.31 81 TYR A C 1
ATOM 663 O O . TYR A 1 81 ? -12.053 -6.299 14.752 1.00 54.31 81 TYR A O 1
#

Secondary structure (DSSP, 8-state):
-----S----TTGGG-EEEEEEETTTTEEEEEEEEEEHHHHHHHH-GGG-GGGGTSPPPGGGHHHHHH-EEEEEEEE-TT-

Radius of gyration: 15.32 Å; chains: 1; bounding box: 37×28×33 Å

InterPro domains:
  IPR016181 Acyl-CoA N-acyltransferase [SSF55729] (3-81)
  IPR052351 L-ornithine N(alpha)-acyltransferase [PTHR37323] (1-81)